Protein AF-R7MZ73-F1 (afdb_monomer_lite)

pLDDT: mean 82.39, std 7.44, range [56.5, 92.81]

Secondary structure (DSSP, 8-state):
-HHHHHHHHHHHHH-GGGHHHHHTT--GGG-SSHHHHHHHHHHHHHHHHHS---HHHHHTTS-HHHHHHHHHHHH---S---HHHHHHHHHHHHHHHHHHHHHHHHHHHHHHHHHT-TTHHHHHHHHHHHHHHHHHH-

Structure (mmCIF, N/CA/C/O backbone):
data_AF-R7MZ73-F1
#
_entry.id   AF-R7MZ73-F1
#
loop_
_atom_site.group_PDB
_atom_site.id
_atom_site.type_symbol
_atom_site.label_atom_id
_atom_site.label_alt_id
_atom_site.label_comp_id
_atom_site.label_asym_id
_atom_site.label_entity_id
_atom_site.label_seq_id
_atom_site.pdbx_PDB_ins_code
_atom_site.Cartn_x
_atom_site.Cartn_y
_atom_site.Cartn_z
_atom_site.occupancy
_atom_site.B_iso_or_equiv
_atom_site.auth_seq_id
_atom_site.auth_comp_id
_atom_site.auth_asym_id
_atom_site.auth_atom_id
_atom_site.pdbx_PDB_model_num
ATOM 1 N N . MET A 1 1 ? -3.291 13.463 -2.997 1.00 59.56 1 MET A N 1
ATOM 2 C CA . MET A 1 1 ? -2.854 12.107 -2.593 1.00 59.56 1 MET A CA 1
ATOM 3 C C . MET A 1 1 ? -3.035 11.874 -1.093 1.00 59.56 1 MET A C 1
ATOM 5 O O . MET A 1 1 ? -3.572 10.833 -0.758 1.00 59.56 1 MET A O 1
ATOM 9 N N . ALA A 1 2 ? -2.751 12.861 -0.230 1.00 71.06 2 ALA A N 1
ATOM 10 C CA . ALA A 1 2 ? -2.957 12.802 1.228 1.00 71.06 2 ALA A CA 1
ATOM 11 C C . ALA A 1 2 ? -4.317 12.231 1.695 1.00 71.06 2 ALA A C 1
ATOM 13 O O . ALA A 1 2 ? -4.340 11.294 2.483 1.00 71.06 2 ALA A O 1
ATOM 14 N N . VAL A 1 3 ? -5.432 12.714 1.136 1.00 77.12 3 VAL A N 1
ATOM 15 C CA . VAL A 1 3 ? -6.796 12.283 1.515 1.00 77.12 3 VAL A CA 1
ATOM 16 C C . VAL A 1 3 ? -7.017 10.773 1.352 1.00 77.12 3 VAL A C 1
ATOM 18 O O . VAL A 1 3 ? -7.710 10.147 2.144 1.00 77.12 3 VAL A O 1
ATOM 21 N N . ALA A 1 4 ? -6.426 10.158 0.326 1.00 78.44 4 ALA A N 1
ATOM 22 C CA . ALA A 1 4 ? -6.628 8.737 0.065 1.00 78.44 4 ALA A CA 1
ATOM 23 C C . ALA A 1 4 ? -5.872 7.859 1.081 1.00 78.44 4 ALA A C 1
ATOM 25 O O . ALA A 1 4 ? -6.405 6.849 1.529 1.00 78.44 4 ALA A O 1
ATOM 26 N N . GLU A 1 5 ? -4.673 8.277 1.494 1.00 85.12 5 GLU A N 1
ATOM 27 C CA . GLU A 1 5 ? -3.897 7.618 2.554 1.00 85.12 5 GLU A CA 1
ATOM 28 C C . GLU A 1 5 ? -4.614 7.701 3.907 1.00 85.12 5 GLU A C 1
ATOM 30 O O . GLU A 1 5 ? -4.754 6.696 4.601 1.00 85.12 5 GLU A O 1
ATOM 35 N N . GLU A 1 6 ? -5.122 8.886 4.251 1.00 86.81 6 GLU A N 1
ATOM 36 C CA . GLU A 1 6 ? -5.883 9.134 5.483 1.00 86.81 6 GLU A CA 1
ATOM 37 C C . GLU A 1 6 ? -7.128 8.246 5.547 1.00 86.81 6 GLU A C 1
ATOM 39 O O . GLU A 1 6 ? -7.363 7.568 6.545 1.00 86.81 6 GLU A O 1
ATOM 44 N N . ASN A 1 7 ? -7.880 8.170 4.446 1.00 84.88 7 ASN A N 1
ATOM 45 C CA . ASN A 1 7 ? -9.075 7.336 4.364 1.00 84.88 7 ASN A CA 1
ATOM 46 C C . ASN A 1 7 ? -8.766 5.840 4.474 1.00 84.88 7 ASN A C 1
ATOM 48 O O . ASN A 1 7 ? -9.532 5.112 5.103 1.00 84.88 7 ASN A O 1
ATOM 52 N N . ILE A 1 8 ? -7.653 5.367 3.900 1.00 85.62 8 ILE A N 1
ATOM 53 C CA . ILE A 1 8 ? -7.233 3.965 4.042 1.00 85.62 8 ILE A CA 1
ATOM 54 C C . ILE A 1 8 ? -6.924 3.651 5.508 1.00 85.62 8 ILE A C 1
ATOM 56 O O . ILE A 1 8 ? -7.421 2.655 6.033 1.00 85.62 8 ILE A O 1
ATOM 60 N N . LEU A 1 9 ? -6.150 4.508 6.180 1.00 88.81 9 LEU A N 1
ATOM 61 C CA . LEU A 1 9 ? -5.812 4.331 7.594 1.00 88.81 9 LEU A CA 1
ATOM 62 C C . LEU A 1 9 ? -7.061 4.348 8.476 1.00 88.81 9 LEU A C 1
ATOM 64 O O . LEU A 1 9 ? -7.265 3.432 9.273 1.00 88.81 9 LEU A O 1
ATOM 68 N N . ARG A 1 10 ? -7.938 5.336 8.278 1.00 88.06 10 ARG A N 1
ATOM 69 C CA . ARG A 1 10 ? -9.218 5.435 8.984 1.00 88.06 10 ARG A CA 1
ATOM 70 C C . ARG A 1 10 ? -10.057 4.171 8.797 1.00 88.06 10 ARG A C 1
ATOM 72 O O . ARG A 1 10 ? -10.562 3.608 9.766 1.00 88.06 10 ARG A O 1
ATOM 79 N N . PHE A 1 11 ? -10.162 3.685 7.561 1.00 86.50 11 PHE A N 1
ATOM 80 C CA . PHE A 1 11 ? -10.928 2.484 7.244 1.00 86.50 11 PHE A CA 1
ATOM 81 C C . PHE A 1 11 ? -10.399 1.233 7.935 1.00 86.50 11 PHE A C 1
ATOM 83 O O . PHE A 1 11 ? -11.187 0.428 8.423 1.00 86.50 11 PHE A O 1
ATOM 90 N N . LEU A 1 12 ? -9.083 1.079 8.022 1.00 87.69 12 LEU A N 1
ATOM 91 C CA . LEU A 1 12 ? -8.463 -0.061 8.694 1.00 87.69 12 LEU A CA 1
ATOM 92 C C . LEU A 1 12 ? -8.614 -0.016 10.210 1.00 87.69 12 LEU A C 1
ATOM 94 O O . LEU A 1 12 ? -8.694 -1.071 10.836 1.00 87.69 12 LEU A O 1
ATOM 98 N N . LEU A 1 13 ? -8.661 1.179 10.793 1.00 87.19 13 LEU A N 1
ATOM 99 C CA . LEU A 1 13 ? -8.906 1.358 12.219 1.00 87.19 13 LEU A CA 1
ATOM 100 C C . LEU A 1 13 ? -10.375 1.084 12.565 1.00 87.19 13 LEU A C 1
ATOM 102 O O . LEU A 1 13 ? -10.648 0.363 13.518 1.00 87.19 13 LEU A O 1
ATOM 106 N N . GLU A 1 14 ? -11.329 1.584 11.775 1.00 85.50 14 GLU A N 1
ATOM 107 C CA . GLU A 1 14 ? -12.758 1.339 12.028 1.00 85.50 14 GLU A CA 1
ATOM 108 C C . GLU A 1 14 ? -13.2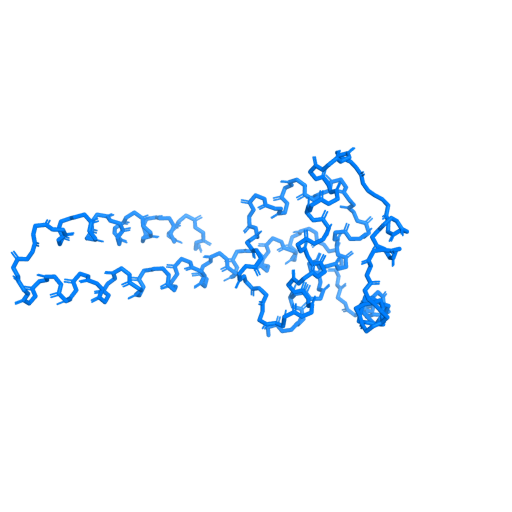08 -0.077 11.627 1.00 85.50 14 GLU A C 1
ATOM 110 O O . GLU A 1 14 ? -14.106 -0.643 12.252 1.00 85.50 14 GLU A O 1
ATOM 115 N N . LYS A 1 15 ? -12.594 -0.678 10.597 1.00 85.88 15 LYS A N 1
ATOM 116 C CA . LYS A 1 15 ? -12.920 -2.027 10.102 1.00 85.88 15 LYS A CA 1
ATOM 117 C C . LYS A 1 15 ? -11.687 -2.944 10.046 1.00 85.88 15 LYS A C 1
ATOM 119 O O . LYS A 1 15 ? -11.277 -3.344 8.951 1.00 85.88 15 LYS A O 1
ATOM 124 N N . PRO A 1 16 ? -11.154 -3.398 11.197 1.00 85.38 16 PRO A N 1
ATOM 125 C CA . PRO A 1 16 ? -10.008 -4.314 11.240 1.00 85.38 16 PRO A CA 1
ATOM 126 C C . PRO A 1 16 ? -10.205 -5.607 10.437 1.00 85.38 16 PRO A C 1
ATOM 128 O O . PRO A 1 16 ? -9.277 -6.109 9.808 1.00 85.38 16 PRO A O 1
ATOM 131 N N . ALA A 1 17 ? -11.441 -6.116 10.364 1.00 84.50 17 ALA A N 1
ATOM 132 C CA . ALA A 1 17 ? -11.784 -7.312 9.588 1.00 84.50 17 ALA A CA 1
ATOM 133 C C . ALA A 1 17 ? -11.563 -7.161 8.068 1.00 84.50 17 ALA A C 1
ATOM 135 O O . ALA A 1 17 ? -11.493 -8.154 7.344 1.00 84.50 17 ALA A O 1
ATOM 136 N N . ALA A 1 18 ? -11.473 -5.930 7.558 1.00 82.88 18 ALA A N 1
ATOM 137 C CA . ALA A 1 18 ? -11.184 -5.675 6.153 1.00 82.88 18 ALA A CA 1
ATOM 138 C C . ALA A 1 18 ? -9.675 -5.619 5.853 1.00 82.88 18 ALA A C 1
ATOM 140 O O . ALA A 1 18 ? -9.303 -5.645 4.679 1.00 82.88 18 ALA A O 1
ATOM 141 N N . CYS A 1 19 ? -8.811 -5.610 6.878 1.00 85.69 19 CYS A N 1
ATOM 142 C CA . CYS A 1 19 ? -7.359 -5.486 6.729 1.00 85.69 19 CYS A CA 1
ATOM 143 C C . CYS A 1 19 ? -6.777 -6.526 5.766 1.00 85.69 19 CYS A C 1
ATOM 145 O O . CYS A 1 19 ? -6.076 -6.166 4.823 1.00 85.69 19 CYS A O 1
ATOM 147 N N . GLY A 1 20 ? -7.198 -7.791 5.883 1.00 83.88 20 GLY A N 1
ATOM 148 C CA . GLY A 1 20 ? -6.776 -8.858 4.972 1.00 83.88 20 GLY A CA 1
ATOM 149 C C . GLY A 1 20 ? -7.103 -8.606 3.491 1.00 83.88 20 GLY A C 1
ATOM 150 O O . GLY A 1 20 ? -6.318 -8.968 2.616 1.00 83.88 20 GLY A O 1
ATOM 151 N N . ARG A 1 21 ? -8.234 -7.953 3.183 1.00 82.62 21 ARG A N 1
ATOM 152 C CA . ARG A 1 21 ? -8.601 -7.602 1.796 1.00 82.62 21 ARG A CA 1
ATOM 153 C C . ARG A 1 21 ? -7.853 -6.371 1.299 1.00 82.62 21 ARG A C 1
ATOM 155 O O . ARG A 1 21 ? -7.527 -6.303 0.117 1.00 82.62 21 ARG A O 1
ATOM 162 N N . VAL A 1 22 ? -7.602 -5.410 2.185 1.00 82.62 22 VAL A N 1
ATOM 163 C CA . VAL A 1 22 ? -6.908 -4.160 1.856 1.00 82.62 22 VAL A CA 1
ATOM 164 C C . VAL A 1 22 ? -5.416 -4.411 1.641 1.00 82.62 22 VAL A C 1
ATOM 166 O O . VAL A 1 22 ? -4.894 -3.980 0.620 1.00 82.62 22 VAL A O 1
ATOM 169 N N . GLN A 1 23 ? -4.748 -5.179 2.510 1.00 84.69 23 GLN A N 1
ATOM 170 C CA . GLN A 1 23 ? -3.322 -5.516 2.365 1.00 84.69 23 GLN A CA 1
ATOM 171 C C . GLN A 1 23 ? -3.011 -6.258 1.059 1.00 84.69 23 GLN A C 1
ATOM 173 O O . GLN A 1 23 ? -1.950 -6.083 0.474 1.00 84.69 23 GLN A O 1
ATOM 178 N N . ALA A 1 24 ? -3.957 -7.061 0.558 1.00 81.19 24 ALA A N 1
ATOM 179 C CA . ALA A 1 24 ? -3.795 -7.775 -0.706 1.00 81.19 24 ALA A CA 1
ATOM 180 C C . ALA A 1 24 ? -3.790 -6.837 -1.926 1.00 81.19 24 ALA A C 1
ATOM 182 O O . ALA A 1 24 ? -3.424 -7.255 -3.023 1.00 81.19 24 ALA A O 1
ATOM 183 N N . LYS A 1 25 ? -4.239 -5.588 -1.756 1.00 76.25 25 LYS A N 1
ATOM 184 C CA . LYS A 1 25 ? -4.416 -4.621 -2.846 1.00 76.25 25 LYS A CA 1
ATOM 185 C C . LYS A 1 25 ? -3.633 -3.321 -2.654 1.00 76.25 25 LYS A C 1
ATOM 187 O O . LYS A 1 25 ? -3.449 -2.591 -3.624 1.00 76.25 25 LYS A O 1
ATOM 192 N N . VAL A 1 26 ? -3.194 -3.021 -1.434 1.00 80.31 26 VAL A N 1
ATOM 193 C CA . VAL A 1 26 ? -2.499 -1.785 -1.061 1.00 80.31 26 VAL A CA 1
ATOM 194 C C . VAL A 1 26 ? -1.114 -2.146 -0.534 1.00 80.31 26 VAL A C 1
ATOM 196 O O . VAL A 1 26 ? -0.989 -2.785 0.502 1.00 80.31 26 VAL A O 1
ATOM 199 N N . SER A 1 27 ? -0.068 -1.735 -1.251 1.00 81.19 27 SER A N 1
ATOM 200 C CA . SER A 1 27 ? 1.313 -1.815 -0.760 1.00 81.19 27 SER A CA 1
ATOM 201 C C . SER A 1 27 ? 1.639 -0.609 0.139 1.00 81.19 27 SER A C 1
ATOM 203 O O . SER A 1 27 ? 1.196 0.501 -0.172 1.00 81.19 27 SER A O 1
ATOM 205 N N . PRO A 1 28 ? 2.459 -0.762 1.197 1.00 82.44 28 PRO A N 1
ATOM 206 C CA . PRO A 1 28 ? 2.983 0.366 1.973 1.00 82.44 28 PRO A CA 1
ATOM 207 C C . PRO A 1 28 ? 3.722 1.412 1.124 1.00 82.44 28 PRO A C 1
ATOM 209 O O . PRO A 1 28 ? 3.691 2.604 1.432 1.00 82.44 28 PRO A O 1
ATOM 212 N N . ASP A 1 29 ? 4.325 1.003 0.006 1.00 80.00 29 ASP A N 1
ATOM 213 C CA . ASP A 1 29 ? 5.053 1.903 -0.902 1.00 80.00 29 ASP A CA 1
ATOM 214 C C . ASP A 1 29 ? 4.162 2.966 -1.566 1.00 80.00 29 ASP A C 1
ATOM 216 O O . ASP A 1 29 ? 4.668 3.940 -2.130 1.00 80.00 29 ASP A O 1
ATOM 220 N N . LEU A 1 30 ? 2.838 2.790 -1.497 1.00 73.94 30 LEU A N 1
ATOM 221 C CA . LEU A 1 30 ? 1.850 3.735 -2.015 1.00 73.94 30 LEU A CA 1
ATOM 222 C C . LEU A 1 30 ? 1.721 4.995 -1.156 1.00 73.94 30 LEU A C 1
ATOM 224 O O . LEU A 1 30 ? 1.292 6.030 -1.662 1.00 73.94 30 LEU A O 1
ATOM 228 N N . PHE A 1 31 ? 2.076 4.911 0.125 1.00 83.38 31 PHE A N 1
ATOM 229 C CA . PHE A 1 31 ? 1.991 6.035 1.048 1.00 83.38 31 PHE A CA 1
ATOM 230 C C . PHE A 1 31 ? 3.163 6.977 0.807 1.00 83.38 31 PHE A C 1
ATOM 232 O O . PHE A 1 31 ? 4.317 6.585 0.984 1.00 83.38 31 PHE A O 1
ATOM 239 N N . ALA A 1 32 ? 2.889 8.211 0.392 1.00 82.62 32 ALA A N 1
ATOM 240 C CA . ALA A 1 32 ? 3.915 9.223 0.180 1.00 82.62 32 ALA A CA 1
ATOM 241 C C . ALA A 1 32 ? 4.439 9.786 1.511 1.00 82.62 32 ALA A C 1
ATOM 243 O O . ALA A 1 32 ? 5.634 10.070 1.618 1.00 82.62 32 ALA A O 1
ATOM 244 N N . ASP A 1 33 ? 3.572 9.919 2.520 1.00 86.44 33 ASP A N 1
ATOM 245 C CA . ASP A 1 33 ? 3.966 10.353 3.861 1.00 86.44 33 ASP A CA 1
ATOM 246 C C . ASP A 1 33 ? 4.595 9.182 4.637 1.00 86.44 33 ASP A C 1
ATOM 248 O O . ASP A 1 33 ? 3.989 8.121 4.813 1.00 86.44 33 ASP A O 1
ATOM 252 N N . GLY A 1 34 ? 5.829 9.376 5.111 1.00 86.75 34 GLY A N 1
ATOM 253 C CA . GLY A 1 34 ? 6.574 8.353 5.848 1.00 86.75 34 GLY A CA 1
ATOM 254 C C . GLY A 1 34 ? 5.918 7.940 7.168 1.00 86.75 34 GLY A C 1
ATOM 255 O O . GLY A 1 34 ? 5.984 6.766 7.523 1.00 86.75 34 GLY A O 1
ATOM 256 N N . ARG A 1 35 ? 5.230 8.860 7.858 1.00 89.81 35 ARG A N 1
ATOM 257 C CA . ARG A 1 35 ? 4.490 8.558 9.094 1.00 89.81 35 ARG A CA 1
ATOM 258 C C . ARG A 1 35 ? 3.276 7.698 8.783 1.00 89.81 35 ARG A C 1
ATOM 260 O O . ARG A 1 35 ? 3.065 6.672 9.413 1.00 89.81 35 ARG A O 1
ATOM 267 N N . ARG A 1 36 ? 2.506 8.060 7.753 1.00 89.88 36 ARG A N 1
ATOM 268 C CA . ARG A 1 36 ? 1.318 7.288 7.335 1.00 89.88 36 ARG A CA 1
ATOM 269 C C . ARG A 1 36 ? 1.688 5.905 6.823 1.00 89.88 36 ARG A C 1
ATOM 271 O O . ARG A 1 36 ? 0.997 4.937 7.131 1.00 89.88 36 ARG A O 1
ATOM 278 N N . ARG A 1 37 ? 2.812 5.807 6.108 1.00 91.81 37 ARG A N 1
ATOM 279 C CA . ARG A 1 37 ? 3.400 4.526 5.715 1.00 91.81 37 ARG A CA 1
ATOM 280 C C . ARG A 1 37 ? 3.721 3.667 6.933 1.00 91.81 37 ARG A C 1
ATOM 282 O O . ARG A 1 37 ? 3.358 2.497 6.945 1.00 91.81 37 ARG A O 1
ATOM 289 N N . HIS A 1 38 ? 4.379 4.236 7.940 1.00 92.81 38 HIS A N 1
ATOM 290 C CA . HIS A 1 38 ? 4.755 3.499 9.143 1.00 92.81 38 HIS A CA 1
ATOM 291 C C . HIS A 1 38 ? 3.527 3.059 9.957 1.00 92.81 38 HIS A C 1
ATOM 293 O O . HIS A 1 38 ? 3.433 1.890 10.319 1.00 92.81 38 HIS A O 1
ATOM 299 N N . ILE A 1 39 ? 2.525 3.932 10.122 1.00 91.88 39 ILE A N 1
ATOM 300 C CA . ILE A 1 39 ? 1.229 3.580 10.730 1.00 91.88 39 ILE A CA 1
ATOM 301 C C . ILE A 1 39 ? 0.587 2.398 9.990 1.00 91.88 39 ILE A C 1
ATOM 303 O O . ILE A 1 39 ? 0.142 1.438 10.616 1.00 91.88 39 ILE A O 1
ATOM 307 N N . TYR A 1 40 ? 0.550 2.444 8.654 1.00 92.00 40 TYR A N 1
ATOM 308 C CA . TYR A 1 40 ? -0.004 1.358 7.848 1.00 92.00 40 TYR A CA 1
ATOM 309 C C . TYR A 1 40 ? 0.771 0.048 8.042 1.00 92.00 40 TYR A C 1
ATOM 311 O O . TYR A 1 40 ? 0.162 -0.990 8.290 1.00 92.00 40 TYR A O 1
ATOM 319 N N . GLN A 1 41 ? 2.104 0.104 7.995 1.00 91.75 41 GLN A N 1
ATOM 320 C CA . GLN A 1 41 ? 2.983 -1.042 8.236 1.00 91.75 41 GLN A CA 1
ATOM 321 C C . GLN A 1 41 ? 2.698 -1.682 9.602 1.00 91.75 41 GLN A C 1
ATOM 323 O O . GLN A 1 41 ? 2.507 -2.889 9.700 1.00 91.75 41 GLN A O 1
ATOM 328 N N . LEU A 1 42 ? 2.570 -0.860 10.642 1.00 92.31 42 LEU A N 1
ATOM 329 C CA . LEU A 1 42 ? 2.324 -1.301 12.010 1.00 92.31 42 LEU A CA 1
ATOM 330 C C . LEU A 1 42 ? 0.960 -1.988 12.173 1.00 92.31 42 LEU A C 1
ATOM 332 O O . LEU A 1 42 ? 0.831 -2.961 12.927 1.00 92.31 42 LEU A O 1
ATOM 336 N N . ILE A 1 43 ? -0.056 -1.507 11.450 1.00 91.44 43 ILE A N 1
ATOM 337 C CA . ILE A 1 43 ? -1.368 -2.158 11.363 1.00 91.44 43 ILE A CA 1
ATOM 338 C C . ILE A 1 43 ? -1.234 -3.545 10.725 1.00 91.44 43 ILE A C 1
ATOM 340 O O . ILE A 1 43 ? -1.759 -4.517 11.274 1.00 91.44 43 ILE A O 1
ATOM 344 N N . LEU A 1 44 ? -0.514 -3.650 9.603 1.00 90.75 44 LEU A N 1
ATOM 345 C CA . LEU A 1 44 ? -0.291 -4.925 8.917 1.00 90.75 44 LEU A CA 1
ATOM 346 C C . LEU A 1 44 ? 0.481 -5.916 9.786 1.00 90.75 44 LEU A C 1
ATOM 348 O O . LEU A 1 44 ? 0.068 -7.067 9.904 1.00 90.75 44 LEU A O 1
ATOM 352 N N . ASP A 1 45 ? 1.551 -5.471 10.438 1.00 90.94 45 ASP A N 1
ATOM 353 C CA . ASP A 1 45 ? 2.371 -6.318 11.302 1.00 90.94 45 ASP A CA 1
ATOM 354 C C . ASP A 1 45 ? 1.548 -6.825 12.493 1.00 90.94 45 ASP A C 1
ATOM 356 O O . ASP A 1 45 ? 1.564 -8.011 12.825 1.00 90.94 45 ASP A O 1
ATOM 360 N N . THR A 1 46 ? 0.744 -5.953 13.109 1.00 90.62 46 THR A N 1
ATOM 361 C CA . THR A 1 46 ? -0.143 -6.352 14.211 1.00 90.62 46 THR A CA 1
ATOM 362 C C . THR A 1 46 ? -1.197 -7.358 13.739 1.00 90.62 46 THR A C 1
ATOM 364 O O . THR A 1 46 ? -1.417 -8.369 14.410 1.00 90.62 46 THR A O 1
ATOM 367 N N . TYR A 1 47 ? -1.791 -7.139 12.564 1.00 90.31 47 TYR A N 1
ATOM 368 C CA . TYR A 1 47 ? -2.719 -8.087 11.950 1.00 90.31 47 TYR A CA 1
ATOM 369 C C . TYR A 1 47 ? -2.054 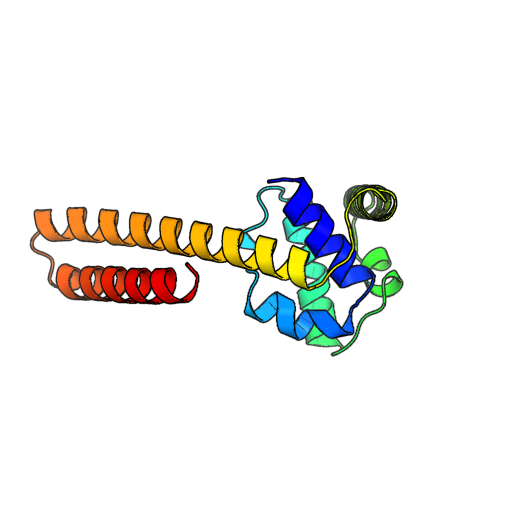-9.434 11.632 1.00 90.31 47 TYR A C 1
ATOM 371 O O . TYR A 1 47 ? -2.638 -10.479 11.903 1.00 90.31 47 TYR A O 1
ATOM 379 N N . ALA A 1 48 ? -0.822 -9.439 11.123 1.00 87.69 48 ALA A N 1
ATOM 380 C CA . ALA A 1 48 ? -0.080 -10.659 10.808 1.00 87.69 48 ALA A CA 1
ATOM 381 C C . ALA A 1 48 ? 0.284 -11.469 12.064 1.00 87.69 48 ALA A C 1
ATOM 383 O O . ALA A 1 48 ? 0.248 -12.698 12.038 1.00 87.69 48 ALA A O 1
ATOM 384 N N . HIS A 1 49 ? 0.605 -10.795 13.171 1.00 85.81 49 HIS A N 1
ATOM 385 C CA . HIS A 1 49 ? 0.971 -11.454 14.424 1.00 85.81 49 HIS A CA 1
ATOM 386 C C . HIS A 1 49 ? -0.222 -12.022 15.200 1.00 85.81 49 HIS A C 1
ATOM 388 O O . HIS A 1 49 ? -0.079 -13.043 15.869 1.00 85.81 49 HIS A O 1
ATOM 394 N N . GLN A 1 50 ? -1.374 -11.352 15.156 1.00 83.81 50 GLN A N 1
ATOM 395 C CA . GLN A 1 50 ? -2.498 -11.625 16.062 1.00 83.81 50 GLN A CA 1
ATOM 396 C C . GLN A 1 50 ? -3.764 -12.087 15.323 1.00 83.81 50 GLN A C 1
ATOM 398 O O . GLN A 1 50 ? -4.710 -12.564 15.945 1.00 83.81 50 GLN A O 1
ATOM 403 N N . GLY A 1 51 ? -3.812 -11.933 13.996 1.00 77.94 51 GLY A N 1
ATOM 404 C CA . GLY A 1 51 ? -4.970 -12.212 13.140 1.00 77.94 51 GLY A CA 1
ATOM 405 C C . GLY A 1 51 ? -6.101 -11.182 13.246 1.00 77.94 51 GLY A C 1
ATOM 406 O O . GLY A 1 51 ? -6.859 -10.999 12.299 1.00 77.94 51 GLY A O 1
ATOM 407 N N . MET A 1 52 ? -6.221 -10.489 14.377 1.00 83.19 52 MET A N 1
ATOM 408 C CA . MET A 1 52 ? -7.165 -9.399 14.611 1.00 83.19 52 MET A CA 1
ATOM 409 C C . MET A 1 52 ? -6.494 -8.354 15.505 1.00 83.19 52 MET A C 1
ATOM 411 O O . MET A 1 52 ? -5.653 -8.699 16.327 1.00 83.19 52 MET A O 1
ATOM 415 N N . TYR A 1 53 ? -6.855 -7.085 15.340 1.00 88.44 53 TYR A N 1
ATOM 416 C CA . TYR A 1 53 ? -6.364 -5.988 16.171 1.00 88.44 53 TYR A CA 1
ATOM 417 C C . TYR A 1 53 ? -7.511 -5.045 16.512 1.00 88.44 53 TYR A C 1
ATOM 419 O O . TYR A 1 53 ? -8.484 -4.928 15.759 1.00 88.44 53 TYR A O 1
ATOM 427 N N . THR A 1 54 ? -7.382 -4.348 17.632 1.00 86.50 54 THR A N 1
ATOM 428 C CA . THR A 1 54 ? -8.243 -3.222 17.984 1.00 86.50 54 THR A CA 1
ATOM 429 C C . THR A 1 54 ? -7.522 -1.901 17.710 1.00 86.50 54 THR A C 1
ATOM 431 O O . THR A 1 54 ? -6.290 -1.859 17.694 1.00 86.50 54 THR A O 1
ATOM 434 N N . PRO A 1 55 ? -8.249 -0.784 17.533 1.00 82.69 55 PRO A N 1
ATOM 435 C CA . PRO A 1 55 ? -7.631 0.540 17.446 1.00 82.69 55 PRO A CA 1
ATOM 436 C C . PRO A 1 55 ? -6.705 0.848 18.626 1.00 82.69 55 PRO A C 1
ATOM 438 O O . PRO A 1 55 ? -5.695 1.523 18.454 1.00 82.69 55 PRO A O 1
ATOM 441 N N . HIS A 1 56 ? -7.030 0.329 19.814 1.00 85.00 56 HIS A N 1
ATOM 442 C CA . HIS A 1 56 ? -6.226 0.526 21.013 1.00 85.00 56 HIS A CA 1
ATOM 443 C C . HIS A 1 56 ? -4.867 -0.184 20.919 1.00 85.00 56 HIS A C 1
ATOM 445 O O . HIS A 1 56 ? -3.850 0.418 21.255 1.00 85.00 56 HIS A O 1
ATOM 451 N N . ASP A 1 57 ? -4.830 -1.411 20.388 1.00 86.94 57 ASP A N 1
ATOM 452 C CA . ASP A 1 57 ? -3.580 -2.165 20.192 1.00 86.94 57 ASP A CA 1
ATOM 453 C C . ASP A 1 57 ? -2.628 -1.449 19.232 1.00 86.94 57 ASP A C 1
ATOM 455 O O . ASP A 1 57 ? -1.409 -1.484 19.407 1.00 86.94 57 ASP A O 1
ATOM 459 N N . ILE A 1 58 ? -3.192 -0.786 18.219 1.00 87.69 58 ILE A N 1
ATOM 460 C CA . ILE A 1 58 ? -2.430 0.035 17.279 1.00 87.69 58 ILE A CA 1
ATOM 461 C C . ILE A 1 58 ? -1.925 1.289 17.992 1.00 87.69 58 ILE A C 1
ATOM 463 O O . ILE A 1 58 ? -0.723 1.537 17.990 1.00 87.69 58 ILE A O 1
ATOM 467 N N . GLN A 1 59 ? -2.806 2.035 18.668 1.00 85.50 59 GLN A N 1
ATOM 468 C CA . GLN A 1 59 ? -2.454 3.273 19.376 1.00 85.50 59 GLN A CA 1
ATOM 469 C C . GLN A 1 59 ? -1.332 3.096 20.404 1.00 85.50 59 GLN A C 1
ATOM 471 O O . GLN A 1 59 ? -0.504 3.990 20.538 1.00 85.50 59 GLN A O 1
ATOM 476 N N . GLN A 1 60 ? -1.268 1.958 21.100 1.00 87.50 60 GLN A N 1
ATOM 477 C CA . GLN A 1 60 ? -0.208 1.688 22.078 1.00 87.50 60 GLN A CA 1
ATOM 478 C C . GLN A 1 60 ? 1.192 1.558 21.463 1.00 87.50 60 GLN A C 1
ATOM 480 O O . GLN A 1 60 ? 2.184 1.711 22.174 1.00 87.50 60 GLN A O 1
ATOM 485 N N . LYS A 1 61 ? 1.286 1.245 20.168 1.00 88.06 61 LYS A N 1
ATOM 486 C CA . LYS A 1 61 ? 2.561 1.034 19.472 1.00 88.06 61 LYS A CA 1
ATOM 487 C C . LYS A 1 61 ? 2.987 2.226 18.611 1.00 88.06 61 LYS A C 1
ATOM 489 O O . LYS A 1 61 ? 4.116 2.232 18.127 1.00 88.06 61 LYS A O 1
ATOM 494 N N . LEU A 1 62 ? 2.098 3.196 18.398 1.00 89.94 62 LEU A N 1
ATOM 495 C CA . LEU A 1 62 ? 2.390 4.413 17.643 1.00 89.94 62 LEU A CA 1
ATOM 496 C C . LEU A 1 62 ? 3.291 5.352 18.448 1.00 89.94 62 LEU A C 1
ATOM 498 O O . LEU A 1 62 ? 3.189 5.430 19.675 1.00 89.94 62 LEU A O 1
ATOM 502 N N . THR A 1 63 ? 4.134 6.121 17.758 1.00 91.19 63 THR A N 1
ATOM 503 C CA . THR A 1 63 ? 4.808 7.256 18.404 1.00 91.19 63 THR A CA 1
ATOM 504 C C . THR A 1 63 ? 3.794 8.362 18.734 1.00 91.19 63 THR A C 1
ATOM 506 O O . THR A 1 63 ? 2.706 8.395 18.149 1.00 91.19 63 THR A O 1
ATOM 509 N N . PRO A 1 64 ? 4.109 9.303 19.644 1.00 89.06 64 PRO A N 1
ATOM 510 C CA . PRO A 1 64 ? 3.217 10.424 19.945 1.00 89.06 64 PRO A CA 1
ATOM 511 C C . PRO A 1 64 ? 2.785 11.212 18.697 1.00 89.06 64 PRO A C 1
ATOM 513 O O . PRO A 1 64 ? 1.617 11.571 18.563 1.00 89.06 64 PRO A O 1
ATOM 516 N N . GLU A 1 65 ? 3.700 11.423 17.750 1.00 88.69 65 GLU A N 1
ATOM 517 C CA . GLU A 1 65 ? 3.446 12.141 16.497 1.00 88.69 65 GLU A CA 1
ATOM 518 C C . GLU A 1 65 ? 2.509 11.366 15.560 1.00 88.69 65 GLU A C 1
ATOM 520 O O . GLU A 1 65 ? 1.677 11.954 14.867 1.00 88.69 65 GLU A O 1
ATOM 525 N N . GLU A 1 66 ? 2.638 10.042 15.522 1.00 89.62 66 GLU A N 1
ATOM 526 C CA . GLU A 1 66 ? 1.777 9.166 14.727 1.00 89.62 66 GLU A CA 1
ATOM 527 C C . GLU A 1 66 ? 0.389 9.026 15.343 1.00 89.62 66 GLU A C 1
ATOM 529 O O . GLU A 1 66 ? -0.609 9.030 14.625 1.00 89.62 66 GLU A O 1
ATOM 534 N N . ALA A 1 67 ? 0.314 8.943 16.671 1.00 88.19 67 ALA A N 1
ATOM 535 C CA . ALA A 1 67 ? -0.944 8.934 17.398 1.00 88.19 67 ALA A CA 1
ATOM 536 C C . ALA A 1 67 ? -1.721 10.240 17.173 1.00 88.19 67 ALA A C 1
ATOM 538 O O . ALA A 1 67 ? -2.935 10.198 16.969 1.00 88.19 67 ALA A O 1
ATOM 539 N N . GLU A 1 68 ? -1.034 11.387 17.141 1.00 89.75 68 GLU A N 1
ATOM 540 C CA . GLU A 1 68 ? -1.646 12.674 16.796 1.00 89.75 68 GLU A CA 1
ATOM 541 C C . GLU A 1 68 ? -2.175 12.683 15.353 1.00 89.75 68 GLU A C 1
ATOM 543 O O . GLU A 1 68 ? -3.291 13.140 15.096 1.00 89.75 68 GLU A O 1
ATOM 548 N N . GLU A 1 69 ? -1.406 12.138 14.407 1.00 88.56 69 GLU A N 1
ATOM 549 C CA . GLU A 1 69 ? -1.831 12.012 13.012 1.00 88.56 69 GLU A CA 1
ATOM 550 C C . GLU A 1 69 ? -3.059 11.109 12.871 1.00 88.56 69 GLU A C 1
ATOM 552 O O . GLU A 1 69 ? -4.025 11.481 12.208 1.00 88.56 69 GLU A O 1
ATOM 557 N N . VAL A 1 70 ? -3.071 9.959 13.545 1.00 87.38 70 VAL A N 1
ATOM 558 C CA . VAL A 1 70 ? -4.232 9.064 13.575 1.00 87.38 70 VAL A CA 1
ATOM 559 C C . VAL A 1 70 ? -5.438 9.752 14.207 1.00 87.38 70 VAL A C 1
ATOM 561 O O . VAL A 1 70 ? -6.533 9.676 13.654 1.00 87.38 70 VAL A O 1
ATOM 564 N N . ALA A 1 71 ? -5.265 10.461 15.323 1.00 87.25 71 ALA A N 1
ATOM 565 C CA . ALA A 1 71 ? -6.354 11.195 15.963 1.00 87.25 71 ALA A CA 1
ATOM 566 C C . ALA A 1 71 ? -6.949 12.255 15.022 1.00 87.25 71 ALA A C 1
ATOM 568 O O . ALA A 1 71 ? -8.169 12.350 14.893 1.00 87.25 71 ALA A O 1
ATOM 569 N N . ARG A 1 72 ? -6.101 12.995 14.301 1.00 87.69 72 ARG A N 1
ATOM 570 C CA . ARG A 1 72 ? -6.518 13.962 13.275 1.00 87.69 72 ARG A CA 1
ATOM 571 C C . ARG A 1 72 ? -7.301 13.287 12.144 1.00 87.69 72 ARG A C 1
ATOM 573 O O . ARG A 1 72 ? -8.365 13.775 11.769 1.00 87.69 72 ARG A O 1
ATOM 580 N N . ILE A 1 73 ? -6.808 12.152 11.646 1.00 85.38 73 ILE A N 1
ATOM 581 C CA . ILE A 1 73 ? -7.464 11.336 10.611 1.00 85.38 73 ILE A CA 1
ATOM 582 C C . ILE A 1 73 ? -8.842 10.852 11.068 1.00 85.38 73 ILE A C 1
ATOM 584 O O . ILE A 1 73 ? -9.801 10.904 10.301 1.00 85.38 73 ILE A O 1
ATOM 588 N N . MET A 1 74 ? -8.967 10.427 12.325 1.00 81.81 74 MET A N 1
ATOM 589 C CA . MET A 1 74 ? -10.230 9.929 12.869 1.00 81.81 74 MET A CA 1
ATOM 590 C C . MET A 1 74 ? -11.308 11.010 13.021 1.00 81.81 74 MET A C 1
ATOM 592 O O . MET A 1 74 ? -12.494 10.691 13.059 1.00 81.81 74 MET A O 1
ATOM 596 N N . VAL A 1 75 ? -10.912 12.283 13.101 1.00 81.69 75 VAL A N 1
ATOM 597 C CA . VAL A 1 75 ? -11.826 13.428 13.248 1.00 81.69 75 VAL A CA 1
ATOM 598 C C . VAL A 1 75 ? -12.278 13.988 11.890 1.00 81.69 75 VAL A C 1
ATOM 600 O O . VAL A 1 75 ? -13.274 14.707 11.827 1.00 81.69 75 VAL A O 1
ATOM 603 N N . LEU A 1 76 ? -11.610 13.634 10.787 1.00 70.69 76 LEU A N 1
ATOM 604 C CA . LEU A 1 76 ? -11.992 14.045 9.431 1.00 70.69 76 LEU A CA 1
ATOM 605 C C . LEU A 1 76 ? -13.286 13.327 8.999 1.00 70.69 76 LEU A C 1
ATOM 607 O O . LEU A 1 76 ? -13.252 12.235 8.434 1.00 70.69 76 LEU A O 1
ATOM 611 N N . GLN A 1 77 ? -14.441 13.935 9.289 1.00 56.50 77 GLN A N 1
ATOM 612 C CA . GLN A 1 77 ? -15.786 13.378 9.057 1.00 56.50 77 GLN A CA 1
ATOM 613 C C . GLN A 1 77 ? -16.318 13.543 7.620 1.00 56.50 77 GLN A C 1
ATOM 615 O O . GLN A 1 77 ? -17.353 12.967 7.295 1.00 56.50 77 GLN A O 1
ATOM 620 N N . ASP A 1 78 ? -15.624 14.274 6.745 1.00 58.50 78 ASP A N 1
ATOM 621 C CA . ASP A 1 78 ? -16.204 14.735 5.472 1.00 58.50 78 ASP A CA 1
ATOM 622 C C . ASP A 1 78 ? -16.198 13.712 4.322 1.00 58.50 78 ASP A C 1
ATOM 624 O O . ASP A 1 78 ? -16.766 13.983 3.263 1.00 58.50 78 ASP A O 1
ATOM 628 N N . VAL A 1 79 ? -15.586 12.532 4.486 1.00 60.53 79 VAL A N 1
ATOM 629 C CA . VAL A 1 79 ? -15.539 11.523 3.413 1.00 60.53 79 VAL A CA 1
ATOM 630 C C . VAL A 1 79 ? -16.433 10.323 3.738 1.00 60.53 79 VAL A C 1
ATOM 632 O O . VAL A 1 79 ? -16.280 9.722 4.807 1.00 60.53 79 VAL A O 1
ATOM 635 N N . PRO A 1 80 ? -17.342 9.928 2.820 1.00 59.59 80 PRO A N 1
ATOM 636 C CA . PRO A 1 80 ? -18.140 8.723 2.968 1.00 59.59 80 PRO A CA 1
ATOM 637 C C . PRO A 1 80 ? -17.246 7.499 3.133 1.00 59.59 80 PRO A C 1
ATOM 639 O O . PRO A 1 80 ? -16.396 7.194 2.297 1.00 59.59 80 PRO A O 1
ATOM 642 N N . MET A 1 81 ? -17.495 6.771 4.212 1.00 63.53 81 MET A N 1
ATOM 643 C CA . MET A 1 81 ? -16.777 5.566 4.601 1.00 63.53 81 MET A CA 1
ATOM 644 C C . MET A 1 81 ? -17.269 4.330 3.823 1.00 63.53 81 MET A C 1
ATOM 646 O O . MET A 1 81 ? -17.589 3.287 4.403 1.00 63.53 81 MET A O 1
ATOM 650 N N . ASP A 1 82 ? -17.404 4.470 2.505 1.00 69.06 82 ASP A N 1
ATOM 651 C CA . ASP A 1 82 ? -17.888 3.411 1.625 1.00 69.06 82 ASP A CA 1
ATOM 652 C C . ASP A 1 82 ? -16.708 2.557 1.135 1.00 69.06 82 ASP A C 1
ATOM 654 O O . ASP A 1 82 ? -15.679 3.068 0.684 1.00 69.06 82 ASP A O 1
ATOM 658 N N . GLU A 1 83 ? -16.864 1.234 1.201 1.00 66.88 83 GLU A N 1
ATOM 659 C CA . GLU A 1 83 ? -15.909 0.280 0.632 1.00 66.88 83 GLU A CA 1
ATOM 660 C C . GLU A 1 83 ? -15.746 0.509 -0.879 1.00 66.88 83 GLU A C 1
ATOM 662 O O . GLU A 1 83 ? -14.653 0.311 -1.397 1.00 66.88 83 GLU A O 1
ATOM 667 N N . ASN A 1 84 ? -16.766 1.025 -1.576 1.00 73.56 84 ASN A N 1
ATOM 668 C CA . ASN A 1 84 ? -16.660 1.432 -2.980 1.00 73.56 84 ASN A CA 1
ATOM 669 C C . ASN A 1 84 ? -15.674 2.588 -3.183 1.00 73.56 84 ASN A C 1
ATOM 671 O O . ASN A 1 84 ? -14.845 2.542 -4.090 1.00 73.56 84 ASN A O 1
ATOM 675 N N . VAL A 1 85 ? -15.717 3.599 -2.311 1.00 75.19 85 VAL A N 1
ATOM 676 C CA . VAL A 1 85 ? -14.797 4.746 -2.353 1.00 75.19 85 VAL A CA 1
ATOM 677 C C . VAL A 1 85 ? -13.375 4.289 -2.028 1.00 75.19 85 VAL A C 1
ATOM 679 O O . VAL A 1 85 ? -12.424 4.679 -2.708 1.00 75.19 85 VAL A O 1
ATOM 682 N N . LEU A 1 86 ? -13.225 3.394 -1.046 1.00 72.94 86 LEU A N 1
ATOM 683 C CA . LEU A 1 86 ? -11.945 2.752 -0.758 1.00 72.94 86 LEU A CA 1
ATOM 684 C C . LEU A 1 86 ? -11.434 1.973 -1.975 1.00 72.94 86 LEU A C 1
ATOM 686 O O . LEU A 1 86 ? -10.278 2.116 -2.358 1.00 72.94 86 LEU A O 1
ATOM 690 N N . MET A 1 87 ? -12.295 1.184 -2.616 1.00 73.56 87 MET A N 1
ATOM 691 C CA . MET A 1 87 ? -11.954 0.416 -3.808 1.00 73.56 87 MET A CA 1
ATOM 692 C C . MET A 1 87 ? -11.565 1.312 -4.985 1.00 73.56 87 MET A C 1
ATOM 694 O O . MET A 1 87 ? -10.649 0.956 -5.723 1.00 73.56 87 MET A O 1
ATOM 698 N N . ASP A 1 88 ? -12.183 2.480 -5.143 1.00 79.94 88 ASP A N 1
ATOM 699 C CA . ASP A 1 88 ? -11.782 3.468 -6.143 1.00 79.94 88 ASP A CA 1
ATOM 700 C C . ASP A 1 88 ? -10.413 4.082 -5.833 1.00 79.94 88 ASP A C 1
ATOM 702 O O . ASP A 1 88 ? -9.597 4.250 -6.745 1.00 79.94 88 ASP A O 1
ATOM 706 N N . TYR A 1 89 ? -10.104 4.357 -4.561 1.00 75.19 89 TYR A N 1
ATOM 707 C CA . TYR A 1 89 ? -8.748 4.746 -4.170 1.00 75.19 89 TYR A CA 1
ATOM 708 C C . TYR A 1 89 ? -7.750 3.631 -4.473 1.00 75.19 89 TYR A C 1
ATOM 710 O O . TYR A 1 89 ? -6.740 3.885 -5.126 1.00 75.19 89 TYR A O 1
ATOM 718 N N . VAL A 1 90 ? -8.056 2.393 -4.084 1.00 73.50 90 VAL A N 1
ATOM 719 C CA . VAL A 1 90 ? -7.224 1.213 -4.348 1.00 73.50 90 VAL A CA 1
ATOM 720 C C . VAL A 1 90 ? -6.977 1.032 -5.846 1.00 73.50 90 VAL A C 1
ATOM 722 O O . VAL A 1 90 ? -5.834 0.826 -6.240 1.00 73.50 90 VAL A O 1
ATOM 725 N N . LYS A 1 91 ? -8.002 1.166 -6.697 1.00 77.62 91 LYS A N 1
ATOM 726 C CA . LYS A 1 91 ? -7.851 1.110 -8.161 1.00 77.62 91 LYS A CA 1
ATOM 727 C C . LYS A 1 91 ? -6.892 2.183 -8.664 1.00 77.62 91 LYS A C 1
ATOM 729 O O . LYS A 1 91 ? -5.965 1.873 -9.406 1.00 77.62 91 LYS A O 1
ATOM 734 N N . ARG A 1 92 ? -7.079 3.437 -8.236 1.00 76.06 92 ARG A N 1
ATOM 735 C CA . ARG A 1 92 ? -6.208 4.560 -8.629 1.00 76.06 92 ARG A CA 1
ATOM 736 C C . ARG A 1 92 ? -4.765 4.332 -8.189 1.00 76.06 92 ARG A C 1
ATOM 738 O O . ARG A 1 92 ? -3.849 4.573 -8.968 1.00 76.06 92 ARG A O 1
ATOM 745 N N . PHE A 1 93 ? -4.567 3.832 -6.974 1.00 73.00 93 PHE A N 1
ATOM 746 C CA . PHE A 1 93 ? -3.245 3.498 -6.459 1.00 73.00 93 PHE A CA 1
ATOM 747 C C . PHE A 1 93 ? -2.603 2.336 -7.216 1.00 73.00 93 PHE A C 1
ATOM 749 O O . PHE A 1 93 ? -1.443 2.440 -7.603 1.00 73.00 93 PHE A O 1
ATOM 756 N N . ARG A 1 94 ? -3.352 1.260 -7.480 1.00 75.81 94 ARG A N 1
ATOM 757 C CA . ARG A 1 94 ? -2.852 0.100 -8.224 1.00 75.81 94 ARG A CA 1
ATOM 758 C C . ARG A 1 94 ? -2.461 0.482 -9.645 1.00 75.81 94 ARG A C 1
ATOM 760 O O . ARG A 1 94 ? -1.399 0.079 -10.102 1.00 75.81 94 ARG A O 1
ATOM 767 N N . LEU A 1 95 ? -3.263 1.309 -10.315 1.00 80.31 95 LEU A N 1
ATOM 768 C CA . LEU A 1 95 ? -2.919 1.855 -11.627 1.00 80.31 95 LEU A CA 1
ATOM 769 C C . LEU A 1 95 ? -1.652 2.717 -11.572 1.00 80.31 95 LEU A C 1
ATOM 771 O O . LEU A 1 95 ? -0.788 2.561 -12.429 1.00 80.31 95 LEU A O 1
ATOM 775 N N . ALA A 1 96 ? -1.503 3.582 -10.564 1.00 78.12 96 ALA A N 1
ATOM 776 C CA . ALA A 1 96 ? -0.309 4.415 -10.409 1.00 78.12 96 ALA A CA 1
ATOM 777 C C . ALA A 1 96 ? 0.963 3.586 -10.141 1.00 78.12 96 ALA A C 1
ATOM 779 O O . ALA A 1 96 ? 2.021 3.875 -10.702 1.00 78.12 96 ALA A O 1
ATOM 780 N N . ASP A 1 97 ? 0.867 2.537 -9.323 1.00 78.75 97 ASP A N 1
ATOM 781 C CA . ASP A 1 97 ? 1.970 1.612 -9.044 1.00 78.75 97 ASP A CA 1
ATOM 782 C C . ASP A 1 97 ? 2.350 0.786 -10.278 1.00 78.75 97 ASP A C 1
ATOM 784 O O . ASP A 1 97 ? 3.517 0.759 -10.668 1.00 78.75 97 ASP A O 1
ATOM 788 N N . LEU A 1 98 ? 1.366 0.206 -10.973 1.00 81.88 98 LEU A N 1
ATOM 789 C CA . LEU A 1 98 ? 1.601 -0.504 -12.231 1.00 81.88 98 LEU A CA 1
ATOM 790 C C . LEU A 1 98 ? 2.228 0.419 -13.288 1.00 81.88 98 LEU A C 1
ATOM 792 O O . LEU A 1 98 ? 3.171 0.018 -13.967 1.00 81.88 98 LEU A O 1
ATOM 796 N N . GLN A 1 99 ? 1.791 1.678 -13.389 1.00 81.56 99 GLN A N 1
ATOM 797 C CA . GLN A 1 99 ? 2.429 2.669 -14.263 1.00 81.56 99 GLN A CA 1
ATOM 798 C C . GLN A 1 99 ? 3.884 2.939 -13.864 1.00 81.56 99 GLN A C 1
ATOM 800 O O . GLN A 1 99 ? 4.759 3.007 -14.730 1.00 81.56 99 GLN A O 1
ATOM 805 N N . LYS A 1 100 ? 4.174 3.067 -12.565 1.00 82.38 100 LYS A N 1
ATOM 806 C CA . LYS A 1 100 ? 5.538 3.278 -12.061 1.00 82.38 100 LYS A CA 1
ATOM 807 C C . LYS A 1 100 ? 6.443 2.083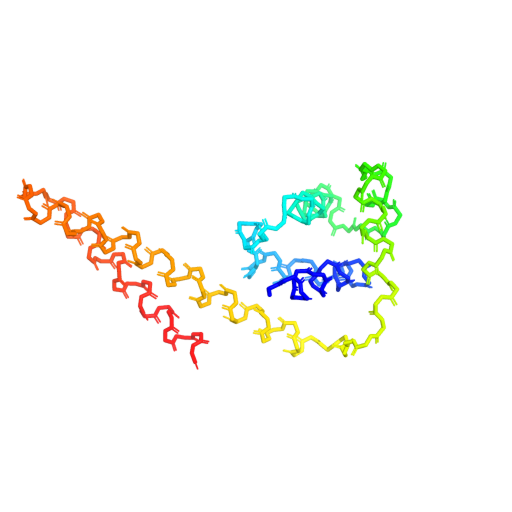 -12.368 1.00 82.38 100 LYS A C 1
ATOM 809 O O . LYS A 1 100 ? 7.561 2.281 -12.844 1.00 82.38 100 LYS A O 1
ATOM 814 N N . GLN A 1 101 ? 5.959 0.861 -12.149 1.00 80.50 101 GLN A N 1
ATOM 815 C CA . GLN A 1 101 ? 6.680 -0.370 -12.481 1.00 80.50 101 GLN A CA 1
ATOM 816 C C . GLN A 1 101 ? 6.907 -0.482 -13.990 1.00 80.50 101 GLN A C 1
ATOM 818 O O . GLN A 1 101 ? 8.033 -0.720 -14.421 1.00 80.50 101 GLN A O 1
ATOM 823 N N . TYR A 1 102 ? 5.881 -0.213 -14.802 1.00 85.81 102 TYR A N 1
ATOM 824 C CA . TYR A 1 102 ? 5.999 -0.188 -16.259 1.00 85.81 102 TYR A CA 1
ATOM 825 C C . TYR A 1 102 ? 7.092 0.782 -16.724 1.00 85.81 102 TYR A C 1
ATOM 827 O O . TYR A 1 102 ? 7.929 0.422 -17.546 1.00 85.81 102 TYR A O 1
ATOM 835 N N . LEU A 1 103 ? 7.134 1.999 -16.173 1.00 85.06 103 LEU A N 1
ATOM 836 C CA . LEU A 1 103 ? 8.166 2.986 -16.502 1.00 85.06 103 LEU A CA 1
ATOM 837 C C . LEU A 1 103 ? 9.569 2.525 -16.081 1.00 85.06 103 LEU A C 1
ATOM 839 O O . LEU A 1 103 ? 10.531 2.748 -16.820 1.00 85.06 103 LEU A O 1
ATOM 843 N N . ALA A 1 104 ? 9.698 1.872 -14.923 1.00 86.19 104 ALA A N 1
ATOM 844 C CA . ALA A 1 104 ? 10.970 1.331 -14.451 1.00 86.19 104 ALA A CA 1
ATOM 845 C C . ALA A 1 104 ? 11.490 0.223 -15.383 1.00 86.19 104 ALA A C 1
ATOM 847 O O . ALA A 1 104 ? 12.607 0.332 -15.895 1.00 86.19 104 ALA A O 1
ATOM 848 N N . HIS A 1 105 ? 10.656 -0.777 -15.678 1.00 85.31 105 HIS A N 1
ATOM 849 C CA . HIS A 1 105 ? 10.979 -1.866 -16.602 1.00 85.31 105 HIS A CA 1
ATOM 850 C C . HIS A 1 105 ? 11.218 -1.351 -18.029 1.00 85.31 105 HIS A C 1
ATOM 852 O O . HIS A 1 105 ? 12.177 -1.749 -18.683 1.00 85.31 105 HIS A O 1
ATOM 858 N N . SER A 1 106 ? 10.438 -0.373 -18.502 1.00 84.62 106 SER A N 1
ATOM 859 C CA . SER A 1 106 ? 10.648 0.256 -19.812 1.00 84.62 106 SER A CA 1
ATOM 860 C C . SER A 1 106 ? 11.998 0.972 -19.900 1.00 84.62 106 SER A C 1
ATOM 862 O O . SER A 1 106 ? 12.639 0.939 -20.953 1.00 84.62 106 SER A O 1
ATOM 864 N N . ARG A 1 107 ? 12.452 1.611 -18.816 1.00 86.69 107 ARG A N 1
ATOM 865 C CA . ARG A 1 107 ? 13.767 2.264 -18.760 1.00 86.69 107 ARG A CA 1
ATOM 866 C C . ARG A 1 107 ? 14.907 1.243 -18.740 1.00 86.69 107 ARG A C 1
ATOM 868 O O . ARG A 1 107 ? 15.919 1.455 -19.415 1.00 86.69 107 ARG A O 1
ATOM 875 N N . LEU A 1 108 ? 14.745 0.146 -18.000 1.00 84.81 108 LEU A N 1
ATOM 876 C CA . LEU A 1 108 ? 15.697 -0.968 -17.989 1.00 84.81 108 LEU A CA 1
ATOM 877 C C . LEU A 1 108 ? 15.787 -1.623 -19.370 1.00 84.81 108 LEU A C 1
ATOM 879 O O . LEU A 1 108 ? 16.883 -1.726 -19.913 1.00 84.81 108 LEU A O 1
ATOM 883 N N . ALA A 1 109 ? 14.651 -1.919 -20.002 1.00 83.19 109 ALA A N 1
ATOM 884 C CA . ALA A 1 109 ? 14.582 -2.434 -21.367 1.00 83.19 109 ALA A CA 1
ATOM 885 C C . ALA A 1 109 ? 15.288 -1.506 -22.370 1.00 83.19 109 ALA A C 1
ATOM 887 O O . ALA A 1 109 ? 16.100 -1.963 -23.171 1.00 83.19 109 ALA A O 1
ATOM 888 N N . ALA A 1 110 ? 15.067 -0.189 -22.300 1.00 84.38 110 ALA A N 1
ATOM 889 C CA . ALA A 1 110 ? 15.768 0.765 -23.165 1.00 84.38 110 ALA A CA 1
ATOM 890 C C . ALA A 1 110 ? 17.295 0.759 -22.948 1.00 84.38 110 ALA A C 1
ATOM 892 O O . ALA A 1 110 ? 18.057 0.970 -23.891 1.00 84.38 110 ALA A O 1
ATOM 893 N N . THR A 1 111 ? 17.746 0.499 -21.719 1.00 84.19 111 T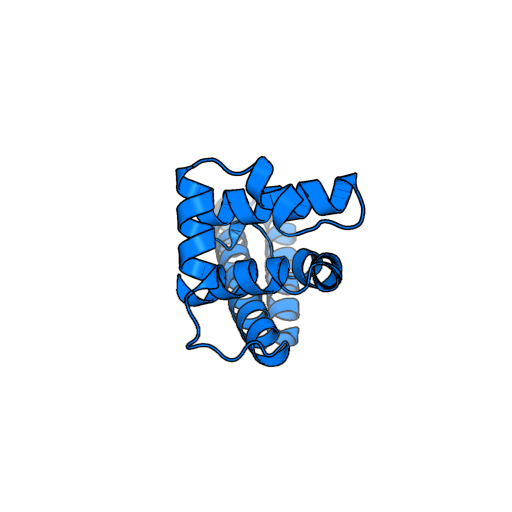HR A N 1
ATOM 894 C CA . THR A 1 111 ? 19.172 0.395 -21.375 1.00 84.19 111 THR A CA 1
ATOM 895 C C . THR A 1 111 ? 19.768 -0.919 -21.891 1.00 84.19 111 THR A C 1
ATOM 897 O O . THR A 1 111 ? 20.800 -0.905 -22.559 1.00 84.19 111 THR A O 1
ATOM 900 N N . TYR A 1 112 ? 19.087 -2.046 -21.675 1.00 85.75 112 TYR A N 1
ATOM 901 C CA . TYR A 1 112 ? 19.505 -3.364 -22.161 1.00 85.75 112 TYR A CA 1
ATOM 902 C C . TYR A 1 112 ? 19.486 -3.469 -23.685 1.00 85.75 112 TYR A C 1
ATOM 904 O O . TYR A 1 112 ? 20.394 -4.058 -24.265 1.00 85.75 112 TYR A O 1
ATOM 912 N N . SER A 1 113 ? 18.533 -2.809 -24.347 1.00 81.38 113 SER A N 1
ATOM 913 C CA . SER A 1 113 ? 18.488 -2.716 -25.807 1.00 81.38 113 SER A CA 1
ATOM 914 C C . SER A 1 113 ? 19.701 -1.993 -26.388 1.00 81.38 113 SER A C 1
ATOM 916 O O . SER A 1 113 ? 20.151 -2.364 -27.468 1.00 81.38 113 SER A O 1
ATOM 918 N N . ARG A 1 114 ? 20.242 -0.983 -25.693 1.00 83.06 114 ARG A N 1
ATOM 919 C CA . ARG A 1 114 ? 21.460 -0.276 -26.125 1.00 83.06 114 ARG A CA 1
ATOM 920 C C . ARG A 1 114 ? 22.724 -1.105 -25.904 1.00 83.06 114 ARG A C 1
ATOM 922 O O . ARG A 1 114 ? 23.667 -0.970 -26.673 1.00 83.06 114 ARG A O 1
ATOM 929 N N . ASN A 1 115 ? 22.721 -1.961 -24.885 1.00 81.75 115 ASN A N 1
ATOM 930 C CA . ASN A 1 115 ? 23.868 -2.787 -24.508 1.00 81.75 115 ASN A CA 1
ATOM 931 C C . ASN A 1 115 ? 23.854 -4.189 -25.149 1.00 81.75 115 ASN A C 1
ATOM 933 O O . ASN A 1 115 ? 24.814 -4.933 -24.975 1.00 81.75 115 ASN A O 1
ATOM 937 N N . GLY A 1 116 ? 22.789 -4.558 -25.875 1.00 76.81 116 GLY A N 1
ATOM 938 C CA . GLY A 1 116 ? 22.640 -5.884 -26.488 1.00 76.81 116 GLY A CA 1
ATOM 939 C C . GLY A 1 116 ? 22.468 -7.021 -25.473 1.00 76.81 116 GLY A C 1
ATOM 940 O O . GLY A 1 116 ? 22.878 -8.146 -25.742 1.00 76.81 116 GLY A O 1
ATOM 941 N N . ASP A 1 117 ? 21.905 -6.727 -24.298 1.00 83.25 117 ASP A N 1
ATOM 942 C CA . ASP A 1 117 ? 21.777 -7.681 -23.192 1.00 83.25 117 ASP A CA 1
ATOM 943 C C . ASP A 1 117 ? 20.572 -8.620 -23.402 1.00 83.25 117 ASP A C 1
ATOM 945 O O . ASP A 1 117 ? 19.465 -8.179 -23.728 1.00 83.25 117 ASP A O 1
ATOM 949 N N . ALA A 1 118 ? 20.770 -9.923 -23.180 1.00 81.06 118 ALA A N 1
ATOM 950 C CA . ALA A 1 118 ? 19.733 -10.950 -23.288 1.00 81.06 118 ALA A CA 1
ATOM 951 C C . ALA A 1 118 ? 18.565 -10.730 -22.304 1.00 81.06 118 ALA A C 1
ATOM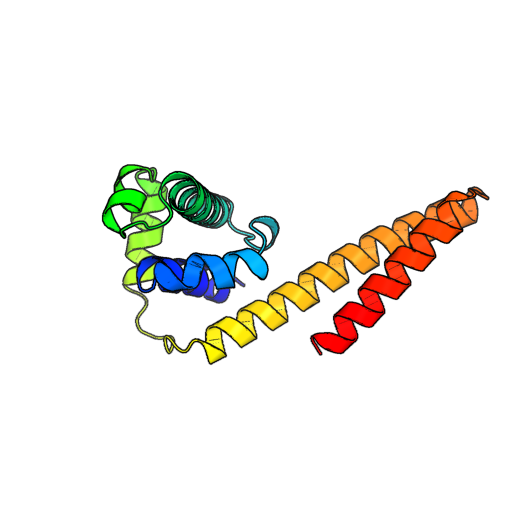 953 O O . ALA A 1 118 ? 17.440 -11.153 -22.580 1.00 81.06 118 ALA A O 1
ATOM 954 N N . ARG A 1 119 ? 18.799 -9.995 -21.205 1.00 82.69 119 ARG A N 1
ATOM 955 C CA . ARG A 1 119 ? 17.764 -9.594 -20.233 1.00 82.69 119 ARG A CA 1
ATOM 956 C C . ARG A 1 119 ? 16.700 -8.665 -20.819 1.00 82.69 119 ARG A C 1
ATOM 958 O O . ARG A 1 119 ? 15.634 -8.509 -20.233 1.00 82.69 119 ARG A O 1
ATOM 965 N N . LEU A 1 120 ? 16.930 -8.092 -22.005 1.00 83.06 120 LEU A N 1
ATOM 966 C CA . LEU A 1 120 ? 15.927 -7.303 -22.724 1.00 83.06 120 LEU A CA 1
ATOM 967 C C . LEU A 1 120 ? 14.605 -8.064 -22.909 1.00 83.06 120 LEU A C 1
ATOM 969 O O . LEU A 1 120 ? 13.535 -7.479 -22.750 1.00 83.06 120 LEU A O 1
ATOM 973 N N . ALA A 1 121 ? 14.670 -9.354 -23.251 1.00 82.62 121 ALA A N 1
ATOM 974 C CA . ALA A 1 121 ? 13.475 -10.162 -23.484 1.00 82.62 121 ALA A CA 1
ATOM 975 C C . ALA A 1 121 ? 12.645 -10.345 -22.201 1.00 82.62 121 ALA A C 1
ATOM 977 O O . ALA A 1 121 ? 11.415 -10.298 -22.254 1.00 82.62 121 ALA A O 1
ATOM 978 N N . GLU A 1 122 ? 13.313 -10.493 -21.054 1.00 84.38 122 GLU A N 1
ATOM 979 C CA . GLU A 1 122 ? 12.678 -10.610 -19.738 1.00 84.38 122 GLU A CA 1
ATOM 980 C C . GLU A 1 122 ? 11.992 -9.298 -19.336 1.00 84.38 122 GLU A C 1
ATOM 982 O O . GLU A 1 122 ? 10.817 -9.303 -18.965 1.00 84.38 122 GLU A O 1
ATOM 987 N N . GLU A 1 123 ? 12.671 -8.159 -19.505 1.00 84.38 123 GLU A N 1
ATOM 988 C CA . GLU A 1 123 ? 12.104 -6.840 -19.196 1.00 84.38 123 GLU A CA 1
ATOM 989 C C . GLU A 1 123 ? 10.912 -6.484 -20.099 1.00 84.38 123 GLU A C 1
ATOM 991 O O . GLU A 1 123 ? 9.911 -5.932 -19.639 1.00 84.38 123 GLU A O 1
ATOM 996 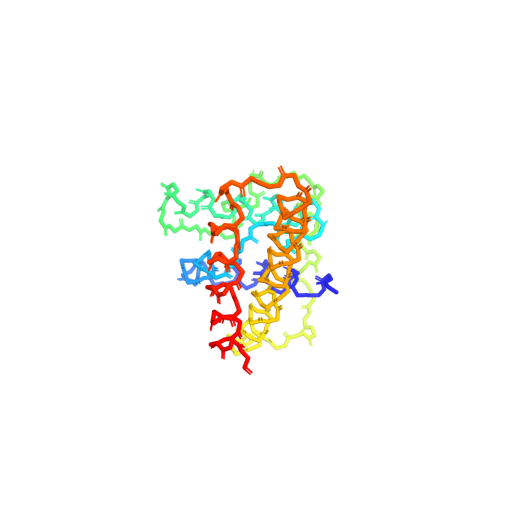N N . LEU A 1 124 ? 10.962 -6.836 -21.389 1.00 84.06 124 LEU A N 1
ATOM 997 C CA . LEU A 1 124 ? 9.836 -6.633 -22.307 1.00 84.06 124 LEU A CA 1
ATOM 998 C C . LEU A 1 124 ? 8.637 -7.525 -21.957 1.00 84.06 124 LEU A C 1
ATOM 1000 O O . LEU A 1 124 ? 7.489 -7.077 -22.046 1.00 84.06 124 LEU A O 1
ATOM 1004 N N . ALA A 1 125 ? 8.882 -8.766 -21.529 1.00 86.88 125 ALA A N 1
ATOM 1005 C CA . ALA A 1 125 ? 7.831 -9.648 -21.032 1.00 86.88 125 ALA A CA 1
ATOM 1006 C C . ALA A 1 125 ? 7.195 -9.097 -19.742 1.00 86.88 125 ALA A C 1
ATOM 1008 O O . ALA A 1 125 ? 5.967 -9.114 -19.617 1.00 86.88 125 ALA A O 1
ATOM 1009 N N . ALA A 1 126 ? 8.000 -8.541 -18.827 1.00 84.75 126 ALA A N 1
ATOM 1010 C CA . ALA A 1 126 ? 7.520 -7.870 -17.619 1.00 84.75 126 ALA A CA 1
ATOM 1011 C C . ALA A 1 126 ? 6.651 -6.645 -17.955 1.00 84.75 126 ALA A C 1
ATOM 1013 O O . ALA A 1 126 ? 5.520 -6.550 -17.478 1.00 84.75 126 ALA A O 1
ATOM 1014 N N . CYS A 1 127 ? 7.106 -5.768 -18.859 1.00 86.00 127 CYS A N 1
ATOM 1015 C CA . CYS A 1 127 ? 6.317 -4.634 -19.356 1.00 86.00 127 CYS A CA 1
ATOM 1016 C C . CYS A 1 127 ? 4.966 -5.070 -19.938 1.00 86.00 127 CYS A C 1
ATOM 1018 O O . CYS A 1 127 ? 3.941 -4.443 -19.663 1.00 86.00 127 CYS A O 1
ATOM 1020 N N . LYS A 1 128 ? 4.945 -6.148 -20.735 1.00 85.69 128 LYS A N 1
ATOM 1021 C CA . LYS A 1 128 ? 3.707 -6.677 -21.323 1.00 85.69 128 LYS A CA 1
ATOM 1022 C C . LYS A 1 128 ? 2.748 -7.185 -20.246 1.00 85.69 128 LYS A C 1
ATOM 1024 O O . LYS A 1 128 ? 1.576 -6.823 -20.275 1.00 85.69 128 LYS A O 1
ATOM 1029 N N . LYS A 1 129 ? 3.253 -7.947 -19.272 1.00 86.88 129 LYS A N 1
ATOM 1030 C CA . LYS A 1 129 ? 2.460 -8.452 -18.143 1.00 86.88 129 LYS A CA 1
ATOM 1031 C C . LYS A 1 129 ? 1.849 -7.313 -17.325 1.00 86.88 129 LYS A C 1
ATOM 1033 O O . LYS A 1 129 ? 0.657 -7.351 -17.043 1.00 86.88 129 LYS A O 1
ATOM 1038 N N . ILE A 1 130 ? 2.638 -6.285 -17.009 1.00 85.56 130 ILE A N 1
ATOM 1039 C CA . ILE A 1 130 ? 2.169 -5.102 -16.274 1.00 85.56 130 ILE A CA 1
ATOM 1040 C C . ILE A 1 130 ? 1.094 -4.360 -17.074 1.00 85.56 130 ILE A C 1
ATOM 1042 O O . ILE A 1 130 ? 0.095 -3.931 -16.507 1.00 85.56 130 ILE A O 1
ATOM 1046 N N . ASN A 1 131 ? 1.255 -4.233 -18.393 1.00 84.75 131 ASN A N 1
ATOM 1047 C CA . ASN A 1 131 ? 0.261 -3.585 -19.249 1.00 84.75 131 ASN A CA 1
ATOM 1048 C C . ASN A 1 131 ? -1.060 -4.367 -19.325 1.00 84.75 131 ASN A C 1
ATOM 1050 O O . ASN A 1 131 ? -2.138 -3.778 -19.269 1.00 84.75 131 ASN A O 1
ATOM 1054 N N . ASP A 1 132 ? -0.987 -5.693 -19.414 1.00 85.75 132 ASP A N 1
ATOM 1055 C CA . ASP A 1 132 ? -2.178 -6.542 -19.378 1.00 85.75 132 ASP A CA 1
ATOM 1056 C C . ASP A 1 132 ? -2.865 -6.481 -18.006 1.00 85.75 132 ASP A C 1
ATOM 1058 O O . ASP A 1 132 ? -4.092 -6.440 -17.941 1.00 85.75 132 ASP A O 1
ATOM 1062 N N . GLU A 1 133 ? -2.097 -6.379 -16.919 1.00 82.38 133 GLU A N 1
ATOM 1063 C CA . GLU A 1 133 ? -2.637 -6.147 -15.580 1.00 82.38 133 GLU A CA 1
ATOM 1064 C C . GLU A 1 133 ? -3.302 -4.764 -15.488 1.00 82.38 133 GLU A C 1
ATOM 1066 O O . GLU A 1 133 ? -4.449 -4.679 -15.065 1.00 82.38 133 GLU A O 1
ATOM 1071 N N . MET A 1 134 ? -2.678 -3.689 -15.989 1.00 81.75 134 MET A N 1
ATOM 1072 C CA . MET A 1 134 ? -3.287 -2.347 -16.025 1.00 81.75 134 MET A CA 1
ATOM 1073 C C . MET A 1 134 ? -4.651 -2.339 -16.723 1.00 81.75 134 MET A C 1
ATOM 1075 O O . MET A 1 134 ? -5.568 -1.676 -16.245 1.00 81.75 134 MET A O 1
ATOM 1079 N N . LYS A 1 135 ? -4.823 -3.107 -17.806 1.00 81.06 135 LYS A N 1
ATOM 1080 C CA . LYS A 1 135 ? -6.116 -3.236 -18.504 1.00 81.06 135 LYS A CA 1
ATOM 1081 C C . LYS A 1 135 ? -7.199 -3.926 -17.676 1.00 81.06 135 LYS A C 1
ATOM 1083 O O . LYS A 1 135 ? -8.370 -3.690 -17.933 1.00 81.06 135 LYS A O 1
ATOM 1088 N N . GLN A 1 136 ? -6.833 -4.777 -16.718 1.00 76.44 136 GLN A N 1
ATOM 1089 C CA . GLN A 1 136 ? -7.792 -5.422 -15.811 1.00 76.44 136 GLN A CA 1
ATOM 1090 C C . GLN A 1 136 ? -8.264 -4.481 -14.695 1.00 76.44 136 GLN A C 1
ATOM 1092 O O . GLN A 1 136 ? -9.307 -4.724 -14.090 1.00 76.44 136 GLN A O 1
ATOM 1097 N N . TRP A 1 137 ? -7.493 -3.427 -14.413 1.00 68.94 137 TRP A N 1
ATOM 1098 C CA . TRP A 1 137 ? -7.799 -2.424 -13.390 1.00 68.94 137 TRP A CA 1
ATOM 1099 C C . TRP A 1 137 ? -8.351 -1.105 -13.963 1.00 68.94 137 TRP A C 1
ATOM 1101 O O . TRP A 1 137 ? -8.813 -0.272 -13.178 1.00 68.94 137 TRP A O 1
ATOM 1111 N N . SER A 1 138 ? -8.288 -0.917 -15.289 1.00 59.31 138 SER A N 1
ATOM 1112 C CA . SER A 1 138 ? -8.881 0.202 -16.045 1.00 59.31 138 SER A CA 1
ATOM 1113 C C . SER A 1 138 ? -10.378 0.029 -16.260 1.00 59.31 138 SER A C 1
ATOM 1115 O O . SER A 1 138 ? -11.021 1.089 -16.426 1.00 59.31 138 SER A O 1
#

Organism: NCBI:txid1263087

InterPro domains:
  IPR007693 DNA helicase, DnaB-like, N-terminal [PF00772] (4-73)
  IPR016136 DNA helicase DnaB, N-terminal/DNA primase DnaG, C-terminal [G3DSA:1.10.860.10] (1-136)
  IPR036185 DNA helicase, DnaB-like, N-terminal domain superfamily [SSF48024] (4-66)

Radius of gyration: 18.08 Å; chains: 1; bounding box: 42×27×49 Å

Sequence (138 aa):
MAVAEENILRFLLEKPAACGRVQAKVSPDLFADGRRRHIYQLILDTYAHQGMYTPHDIQQKLTPEEAEEVARIMVLQDVPMDENVLMDYVKRFRLADLQKQYLAHSRLAATYSRNGDARLAEELAACKKINDEMKQWS

Foldseek 3Di:
DVLLLLLLLLLCQVCVVCLVVCCVQDDLVLDPDPLSSVLNVLSNVCCVVPVGDHNVNSLVPHDPVSNVVNVVSNPPPPDPSDVVVNVVSSLVSLLVVLVVLLVVLVVVLVVCVVVVHPCNVVSVVSNVVSVVVSVVSD